Protein AF-A0A0R2K0G3-F1 (afdb_monomer_lite)

pLDDT: mean 88.01, std 10.02, range [44.91, 94.56]

InterPro domains:
  IPR059218 LBP_cg2779-like [NF040507] (2-59)

Structure (mmCIF, N/CA/C/O backbone):
data_AF-A0A0R2K0G3-F1
#
_entry.id   AF-A0A0R2K0G3-F1
#
loop_
_atom_site.group_PDB
_atom_site.id
_atom_site.type_symbol
_atom_site.label_atom_id
_atom_site.label_alt_id
_atom_site.label_comp_id
_atom_site.label_asym_id
_atom_site.label_entity_id
_atom_site.label_seq_id
_atom_site.pdbx_PDB_ins_code
_atom_site.Cartn_x
_atom_site.Cartn_y
_atom_site.Cartn_z
_atom_site.occupancy
_atom_site.B_iso_or_equiv
_atom_site.auth_seq_id
_atom_site.auth_comp_id
_atom_site.auth_asym_id
_atom_site.auth_atom_id
_atom_site.pdbx_PDB_model_num
ATOM 1 N N . MET A 1 1 ? 14.675 11.342 -7.728 1.00 44.91 1 MET A N 1
ATOM 2 C CA . MET A 1 1 ? 13.868 10.755 -6.637 1.00 44.91 1 MET A CA 1
ATOM 3 C C . MET A 1 1 ? 13.203 9.518 -7.209 1.00 44.91 1 MET A C 1
ATOM 5 O O . MET A 1 1 ? 12.450 9.680 -8.157 1.00 44.91 1 MET A O 1
ATOM 9 N N . ASN A 1 2 ? 13.567 8.323 -6.735 1.00 58.62 2 ASN A N 1
ATOM 10 C CA . ASN A 1 2 ? 13.077 7.049 -7.268 1.00 58.62 2 ASN A CA 1
ATOM 11 C C . ASN A 1 2 ? 11.551 6.954 -7.141 1.00 58.62 2 ASN A C 1
ATOM 13 O O . ASN A 1 2 ? 11.018 7.106 -6.045 1.00 58.62 2 ASN A O 1
ATOM 17 N N . ASP A 1 3 ? 10.857 6.640 -8.233 1.00 63.19 3 ASP A N 1
ATOM 18 C CA . ASP A 1 3 ? 9.404 6.417 -8.253 1.00 63.19 3 ASP A CA 1
ATOM 19 C C . ASP A 1 3 ? 8.951 5.302 -7.287 1.00 63.19 3 ASP A C 1
ATOM 21 O O . ASP A 1 3 ? 7.836 5.337 -6.772 1.00 63.19 3 ASP A O 1
ATOM 25 N N . LEU A 1 4 ? 9.857 4.376 -6.948 1.00 68.50 4 LEU A N 1
ATOM 26 C CA . LEU A 1 4 ? 9.677 3.352 -5.910 1.00 68.50 4 LEU A CA 1
ATOM 27 C C . LEU A 1 4 ? 9.363 3.941 -4.536 1.00 68.50 4 LEU A C 1
ATOM 29 O O . LEU A 1 4 ? 8.478 3.456 -3.834 1.00 68.50 4 LEU A O 1
ATOM 33 N N . THR A 1 5 ? 10.069 5.010 -4.173 1.00 77.00 5 THR A N 1
ATOM 34 C CA . THR A 1 5 ? 9.908 5.654 -2.872 1.00 77.00 5 THR A CA 1
ATOM 35 C C . THR A 1 5 ? 8.547 6.337 -2.785 1.00 77.00 5 THR A C 1
ATOM 37 O O . THR A 1 5 ? 7.883 6.220 -1.764 1.00 77.00 5 THR A O 1
ATOM 40 N N . LYS A 1 6 ? 8.071 6.938 -3.884 1.00 85.19 6 LYS A N 1
ATOM 41 C CA . LYS A 1 6 ? 6.740 7.558 -3.933 1.00 85.19 6 LYS A CA 1
ATOM 42 C C . LYS A 1 6 ? 5.621 6.539 -3.740 1.00 85.19 6 LYS A C 1
ATOM 44 O O . LYS A 1 6 ? 4.750 6.760 -2.910 1.00 85.19 6 LYS A O 1
ATOM 49 N N . LEU A 1 7 ? 5.671 5.410 -4.451 1.00 87.06 7 LEU A N 1
ATOM 50 C CA . LEU A 1 7 ? 4.647 4.373 -4.314 1.00 87.06 7 LEU A CA 1
ATOM 51 C C . LEU A 1 7 ? 4.623 3.788 -2.894 1.00 87.06 7 LEU A C 1
ATOM 53 O O . LEU A 1 7 ? 3.554 3.577 -2.329 1.00 87.06 7 LEU A O 1
ATOM 57 N N . ALA A 1 8 ? 5.797 3.550 -2.302 1.00 90.31 8 ALA A N 1
ATOM 58 C CA . ALA A 1 8 ? 5.906 3.106 -0.916 1.00 90.31 8 ALA A CA 1
ATOM 59 C C . ALA A 1 8 ? 5.255 4.104 0.058 1.00 90.31 8 ALA A C 1
ATOM 61 O O . ALA A 1 8 ? 4.488 3.698 0.933 1.00 90.31 8 ALA A O 1
ATOM 62 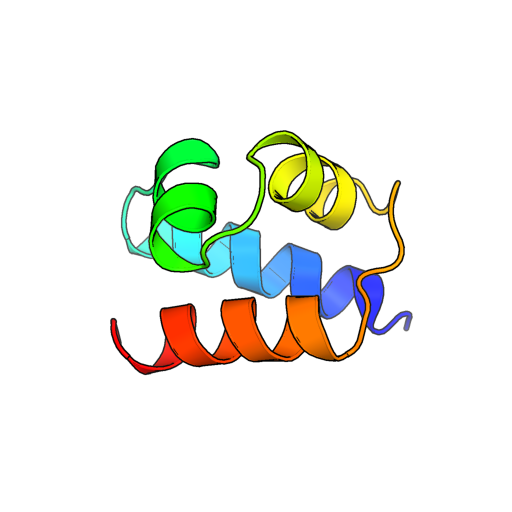N N . GLU A 1 9 ? 5.524 5.401 -0.110 1.00 91.25 9 GLU A N 1
ATOM 63 C CA . GLU A 1 9 ? 4.920 6.463 0.699 1.00 91.25 9 GLU A CA 1
ATOM 64 C C . GLU A 1 9 ? 3.397 6.541 0.519 1.00 91.25 9 GLU A C 1
ATOM 66 O O . GLU A 1 9 ? 2.679 6.673 1.511 1.00 91.25 9 GLU A O 1
ATOM 71 N N . GLU A 1 10 ? 2.890 6.396 -0.708 1.00 91.19 10 GLU A N 1
ATOM 72 C CA . GLU A 1 10 ? 1.450 6.372 -0.986 1.00 91.19 10 GLU A CA 1
ATOM 73 C C . GLU A 1 10 ? 0.754 5.190 -0.305 1.00 91.19 10 GLU A C 1
ATOM 75 O O . GLU A 1 10 ? -0.260 5.387 0.365 1.00 91.19 10 GLU A O 1
ATOM 80 N N . ILE A 1 11 ? 1.327 3.983 -0.393 1.00 91.06 11 ILE A N 1
ATOM 81 C CA . ILE A 1 11 ? 0.783 2.787 0.269 1.00 91.06 11 ILE A CA 1
ATOM 82 C C . ILE A 1 11 ? 0.746 2.989 1.786 1.00 91.06 11 ILE A C 1
ATOM 84 O O . ILE A 1 11 ? -0.287 2.758 2.411 1.00 91.06 11 ILE A O 1
ATOM 88 N N . VAL A 1 12 ? 1.850 3.446 2.389 1.00 92.44 12 VAL A N 1
ATOM 89 C CA . VAL A 1 12 ? 1.927 3.682 3.842 1.00 92.44 12 VAL A CA 1
ATOM 90 C C . VAL A 1 12 ? 0.940 4.766 4.277 1.00 92.44 12 VAL A C 1
ATOM 92 O O . VAL A 1 12 ? 0.289 4.631 5.315 1.00 92.44 12 VAL A O 1
ATOM 95 N N . GLY A 1 13 ? 0.817 5.844 3.502 1.00 92.94 13 GLY A N 1
ATOM 96 C CA . GLY A 1 13 ? -0.128 6.924 3.769 1.00 92.94 13 GLY A CA 1
ATOM 97 C C . GLY A 1 13 ? -1.576 6.448 3.700 1.00 92.94 13 GLY A C 1
ATOM 98 O O . GLY A 1 13 ? -2.367 6.749 4.594 1.00 92.94 13 GLY A O 1
ATOM 99 N N . TYR A 1 14 ? -1.905 5.654 2.683 1.00 92.25 14 TYR A N 1
ATOM 100 C CA . TYR A 1 14 ? -3.226 5.062 2.515 1.00 92.25 14 TYR A CA 1
ATOM 101 C C . TYR A 1 14 ? -3.563 4.094 3.658 1.00 92.25 14 TYR A C 1
ATOM 103 O O . TYR A 1 14 ? -4.621 4.219 4.273 1.00 92.25 14 TYR A O 1
ATOM 111 N N . GLN A 1 15 ? -2.625 3.210 4.019 1.00 93.00 15 GLN A N 1
ATOM 112 C CA . GLN A 1 15 ? -2.759 2.300 5.160 1.00 93.00 15 GLN A CA 1
ATOM 113 C C . GLN A 1 15 ? -3.051 3.047 6.459 1.00 93.00 15 GLN A C 1
ATOM 115 O O . GLN A 1 15 ? -4.010 2.725 7.149 1.00 93.00 15 GLN A O 1
ATOM 120 N N . LYS A 1 16 ? -2.277 4.093 6.766 1.00 93.75 16 LYS A N 1
ATOM 121 C CA . LYS A 1 16 ? -2.499 4.905 7.971 1.00 93.75 16 LYS A CA 1
ATOM 122 C C . LYS A 1 16 ? -3.829 5.650 7.952 1.00 93.75 16 LYS A C 1
ATOM 124 O O . LYS A 1 16 ? -4.463 5.778 8.991 1.00 93.75 16 LYS A O 1
ATOM 129 N N . LYS A 1 17 ? -4.237 6.178 6.797 1.00 93.44 17 LYS A N 1
ATOM 130 C CA . LYS A 1 17 ? -5.476 6.956 6.671 1.00 93.44 17 LYS A CA 1
ATOM 131 C C . LYS A 1 17 ? -6.724 6.086 6.859 1.00 93.44 17 LYS A C 1
ATOM 133 O O . LYS A 1 17 ? -7.713 6.577 7.393 1.00 93.44 17 LYS A O 1
ATOM 138 N N . HIS A 1 18 ? -6.676 4.834 6.411 1.00 90.88 18 HIS A N 1
ATOM 139 C CA . HIS A 1 18 ? -7.814 3.911 6.428 1.00 90.88 18 HIS A CA 1
ATOM 140 C C . HIS A 1 18 ? -7.693 2.806 7.498 1.00 90.88 18 HIS A C 1
ATOM 142 O O . HIS A 1 18 ? -8.524 1.906 7.518 1.00 90.88 18 HIS A O 1
ATOM 148 N N . ASP A 1 19 ? -6.686 2.883 8.378 1.00 93.50 19 ASP A N 1
ATOM 149 C CA . ASP A 1 19 ? -6.369 1.881 9.413 1.00 93.50 19 ASP A CA 1
ATOM 150 C C . ASP A 1 19 ? -6.217 0.451 8.847 1.00 93.50 19 ASP A C 1
ATOM 152 O O . ASP A 1 19 ? -6.733 -0.526 9.380 1.00 93.50 19 ASP A O 1
ATOM 156 N N . LEU A 1 20 ? -5.523 0.333 7.710 1.00 93.50 20 LEU A N 1
ATOM 157 C CA . LEU A 1 20 ? -5.343 -0.925 6.981 1.00 93.50 20 LEU A CA 1
ATOM 158 C C . LEU A 1 20 ? -3.974 -1.548 7.240 1.00 93.50 20 LEU A C 1
ATOM 160 O O . LEU A 1 20 ? -2.956 -0.859 7.350 1.00 93.50 20 LEU A O 1
ATOM 164 N N . THR A 1 21 ? -3.932 -2.877 7.226 1.00 93.75 21 THR A N 1
ATOM 165 C CA . THR A 1 21 ? -2.690 -3.649 7.289 1.00 93.75 21 THR A CA 1
ATOM 166 C C . THR A 1 21 ? -2.138 -3.969 5.895 1.00 93.75 21 THR A C 1
ATOM 168 O O . THR A 1 21 ? -2.761 -3.719 4.859 1.00 93.75 21 THR A O 1
ATOM 171 N N . ASP A 1 22 ? -0.943 -4.563 5.843 1.00 92.44 22 ASP A N 1
ATOM 172 C CA . ASP A 1 22 ? -0.390 -5.118 4.599 1.00 92.44 22 ASP A CA 1
ATOM 173 C C . ASP A 1 22 ? -1.264 -6.215 4.010 1.00 92.44 22 ASP A C 1
ATOM 175 O O . ASP A 1 22 ? -1.357 -6.326 2.790 1.00 92.44 22 ASP A O 1
ATOM 179 N N . ALA A 1 23 ? -1.926 -6.994 4.869 1.00 94.06 23 ALA A N 1
ATOM 180 C CA . ALA A 1 23 ? -2.834 -8.043 4.443 1.00 94.06 23 ALA A CA 1
ATOM 181 C C . ALA A 1 23 ? -4.092 -7.468 3.783 1.00 94.06 23 ALA A C 1
ATOM 183 O O . ALA A 1 23 ? -4.506 -7.980 2.747 1.00 94.06 23 ALA A O 1
ATOM 184 N N . ASP A 1 24 ? -4.646 -6.376 4.315 1.00 93.88 24 ASP A N 1
ATOM 185 C CA . ASP A 1 24 ? -5.836 -5.727 3.749 1.00 93.88 24 ASP A CA 1
ATOM 186 C C . ASP A 1 24 ? -5.555 -5.133 2.364 1.00 93.88 24 ASP A C 1
ATOM 188 O O . ASP A 1 24 ? -6.309 -5.351 1.414 1.00 93.88 24 ASP A O 1
ATOM 192 N N . VAL A 1 25 ? -4.424 -4.434 2.218 1.00 92.81 25 VAL A N 1
ATOM 193 C CA . VAL A 1 25 ? -4.010 -3.870 0.924 1.00 92.81 25 V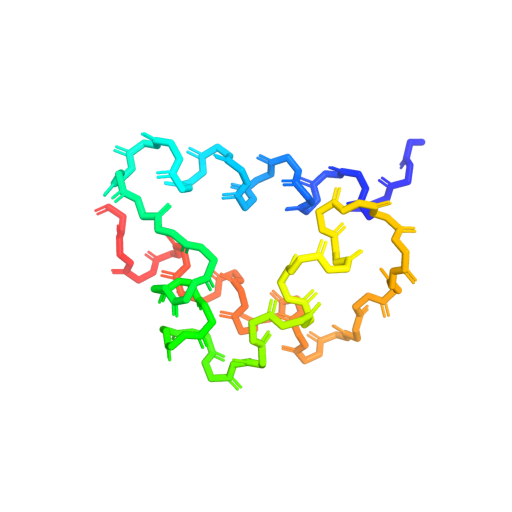AL A CA 1
ATOM 194 C C . VAL A 1 25 ? -3.683 -4.982 -0.071 1.00 92.81 25 VAL A C 1
ATOM 196 O O . VAL A 1 25 ? -4.085 -4.913 -1.232 1.00 92.81 25 VAL A O 1
ATOM 199 N N . ALA A 1 26 ? -2.980 -6.027 0.363 1.00 94.56 26 ALA A N 1
ATOM 200 C CA . ALA A 1 26 ? -2.684 -7.190 -0.468 1.00 94.56 26 ALA A CA 1
ATOM 201 C C . ALA A 1 26 ? -3.967 -7.866 -0.971 1.00 94.56 26 ALA A C 1
ATOM 203 O O . ALA A 1 26 ? -4.094 -8.149 -2.164 1.00 94.56 26 ALA A O 1
ATOM 204 N N . PHE A 1 27 ? -4.948 -8.041 -0.083 1.00 93.06 27 PHE A N 1
ATOM 205 C CA . PHE A 1 27 ? -6.251 -8.596 -0.421 1.00 93.06 27 PHE A CA 1
ATOM 206 C C . PHE A 1 27 ? -6.975 -7.738 -1.466 1.00 93.06 27 PHE A C 1
ATOM 208 O O . PHE A 1 27 ? -7.374 -8.251 -2.509 1.00 93.06 27 PHE A O 1
ATOM 215 N N . GLY A 1 28 ? -7.068 -6.423 -1.244 1.00 91.19 28 GLY A N 1
ATOM 216 C CA . GLY A 1 28 ? -7.757 -5.505 -2.156 1.00 91.19 28 GLY A CA 1
ATOM 217 C C . GLY A 1 28 ? -7.073 -5.308 -3.514 1.00 91.19 28 GLY A C 1
ATOM 218 O O . GLY A 1 28 ? -7.733 -5.046 -4.518 1.00 91.19 28 GLY A O 1
ATOM 219 N N . THR A 1 29 ? -5.753 -5.472 -3.573 1.00 92.56 29 THR A N 1
ATOM 220 C CA . THR A 1 29 ? -4.967 -5.347 -4.813 1.00 92.56 29 THR A CA 1
ATOM 221 C C . T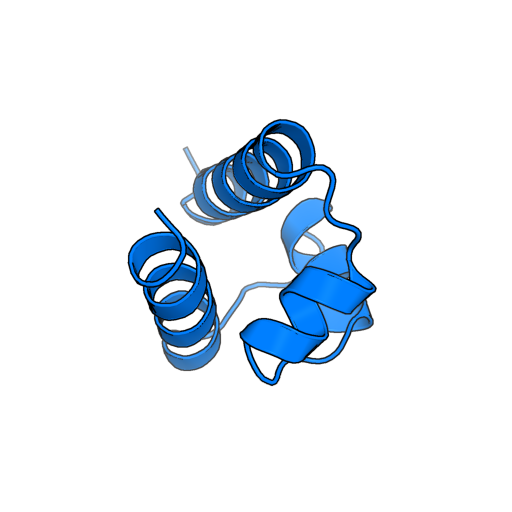HR A 1 29 ? -4.788 -6.673 -5.552 1.00 92.56 29 THR A C 1
ATOM 223 O O . THR A 1 29 ? -4.243 -6.686 -6.657 1.00 92.56 29 THR A O 1
ATOM 226 N N . HIS A 1 30 ? -5.238 -7.795 -4.977 1.00 93.44 30 HIS A N 1
ATOM 227 C CA . HIS A 1 30 ? -4.905 -9.146 -5.439 1.00 93.44 30 HIS A CA 1
ATOM 228 C C . HIS A 1 30 ? -3.388 -9.350 -5.614 1.00 93.44 30 HIS A C 1
ATOM 230 O O . HIS A 1 30 ? -2.932 -9.936 -6.602 1.00 93.44 30 HIS A O 1
ATOM 236 N N . LEU A 1 31 ? -2.607 -8.826 -4.670 1.00 93.25 31 LEU A N 1
ATOM 237 C CA . LEU A 1 31 ? -1.163 -9.021 -4.570 1.00 93.25 31 LEU A CA 1
ATOM 238 C C . LEU A 1 31 ? -0.839 -9.840 -3.321 1.00 93.25 31 LEU A C 1
ATOM 240 O O . LEU A 1 31 ? -1.642 -9.963 -2.402 1.00 93.25 31 LEU A O 1
ATOM 244 N N . SER A 1 32 ? 0.358 -10.415 -3.268 1.00 94.44 32 SER A N 1
ATOM 245 C CA . SER A 1 32 ? 0.835 -11.086 -2.058 1.00 94.44 32 SER A CA 1
ATOM 246 C C . SER A 1 32 ? 1.208 -10.062 -0.984 1.00 94.44 32 SER A C 1
ATOM 248 O O . SER A 1 32 ? 1.779 -9.015 -1.292 1.00 94.44 32 SER A O 1
ATOM 250 N N . VAL A 1 33 ? 0.986 -10.400 0.288 1.00 94.50 33 VAL A N 1
ATOM 251 C CA . VAL A 1 33 ? 1.394 -9.566 1.438 1.00 94.50 33 VAL A CA 1
ATOM 252 C C . VAL A 1 33 ? 2.887 -9.236 1.384 1.00 94.50 33 VAL A C 1
ATOM 254 O O . VAL A 1 33 ? 3.287 -8.090 1.570 1.00 94.50 33 VAL A O 1
ATOM 257 N N . GLU A 1 34 ? 3.709 -10.224 1.028 1.00 94.44 34 GLU A N 1
ATOM 258 C CA . GLU A 1 34 ? 5.155 -10.059 0.859 1.00 94.44 34 GLU A CA 1
ATOM 259 C C . GLU A 1 34 ? 5.507 -9.041 -0.230 1.00 94.44 34 GLU A C 1
ATOM 261 O O . GLU A 1 34 ? 6.452 -8.276 -0.067 1.00 94.44 34 GLU A O 1
ATOM 266 N N . LYS A 1 35 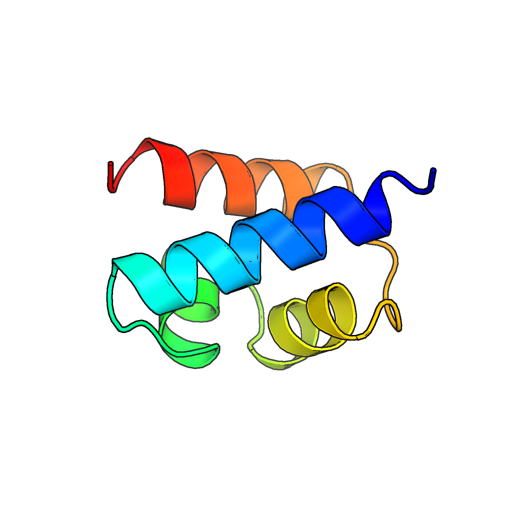? 4.730 -8.966 -1.322 1.00 92.81 35 LYS A N 1
ATOM 267 C CA . LYS A 1 35 ? 4.940 -7.950 -2.361 1.00 92.81 35 LYS A CA 1
ATOM 268 C C . LYS A 1 35 ? 4.691 -6.551 -1.810 1.00 92.81 35 LYS A C 1
ATOM 270 O O . LYS A 1 35 ? 5.540 -5.686 -1.996 1.00 92.81 35 LYS A O 1
ATOM 275 N N . ILE A 1 36 ? 3.577 -6.339 -1.107 1.00 93.19 36 ILE A N 1
ATOM 276 C CA . ILE A 1 36 ? 3.271 -5.043 -0.483 1.00 93.19 36 ILE A CA 1
ATOM 277 C C . ILE A 1 36 ? 4.381 -4.657 0.498 1.00 93.19 36 ILE A C 1
ATOM 279 O O . ILE A 1 36 ? 4.909 -3.548 0.429 1.00 93.19 36 ILE A O 1
ATOM 283 N N . HIS A 1 37 ? 4.811 -5.596 1.345 1.00 93.12 37 HIS A N 1
ATOM 284 C CA . HIS A 1 37 ? 5.910 -5.368 2.275 1.00 93.12 37 HIS A CA 1
ATOM 285 C C . HIS A 1 37 ? 7.210 -4.985 1.551 1.00 93.12 37 HIS A C 1
ATOM 287 O O . HIS A 1 37 ? 7.807 -3.957 1.868 1.00 93.12 37 HIS A O 1
ATOM 293 N N . ASN A 1 38 ? 7.611 -5.751 0.532 1.00 93.00 38 ASN A N 1
ATOM 294 C CA . ASN A 1 38 ? 8.847 -5.530 -0.218 1.00 93.00 38 ASN A CA 1
ATOM 295 C C . ASN A 1 38 ? 8.859 -4.199 -0.980 1.00 93.00 38 ASN A C 1
ATOM 297 O O . ASN A 1 38 ? 9.911 -3.564 -1.068 1.00 93.00 38 ASN A O 1
ATOM 301 N N . ILE A 1 39 ? 7.709 -3.751 -1.496 1.00 90.69 39 ILE A N 1
ATOM 302 C CA . ILE A 1 39 ? 7.568 -2.427 -2.121 1.00 90.69 39 ILE A CA 1
ATOM 303 C C . ILE A 1 39 ? 7.826 -1.333 -1.081 1.00 90.69 39 ILE A C 1
ATOM 305 O O . ILE A 1 39 ? 8.620 -0.428 -1.332 1.00 90.69 39 ILE A O 1
ATOM 309 N N . LYS A 1 40 ? 7.233 -1.442 0.117 1.00 89.38 40 LYS A N 1
ATOM 310 C CA . LYS A 1 40 ? 7.407 -0.443 1.186 1.00 89.38 40 LYS A CA 1
ATOM 311 C C . LYS A 1 40 ? 8.856 -0.297 1.642 1.00 89.38 40 LYS A C 1
ATOM 313 O O . LYS A 1 40 ? 9.321 0.816 1.872 1.00 89.38 40 LYS A O 1
ATOM 318 N N . ILE A 1 41 ? 9.584 -1.408 1.749 1.00 90.19 41 ILE A N 1
ATOM 319 C CA . ILE A 1 41 ? 11.000 -1.396 2.148 1.00 90.19 41 ILE A CA 1
ATOM 320 C C . ILE A 1 41 ? 11.957 -1.173 0.965 1.0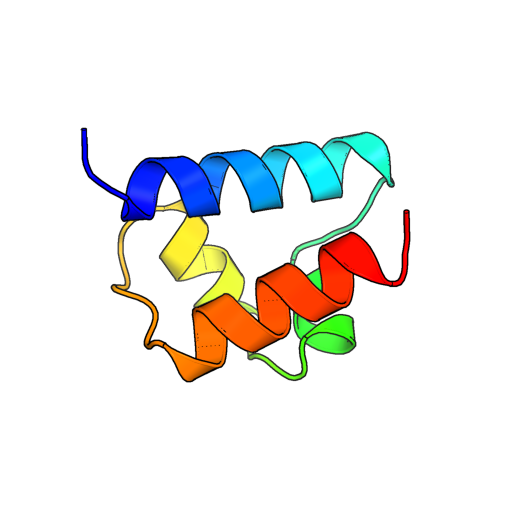0 90.19 41 ILE A C 1
ATOM 322 O O . ILE A 1 41 ? 13.165 -1.302 1.135 1.00 90.19 41 ILE A O 1
ATOM 326 N N . ASN A 1 42 ? 11.441 -0.837 -0.227 1.00 84.81 42 ASN A N 1
ATOM 327 C CA . ASN A 1 42 ? 12.219 -0.651 -1.461 1.00 84.81 42 ASN A CA 1
ATOM 328 C C . ASN A 1 42 ? 13.094 -1.878 -1.827 1.00 84.81 42 ASN A C 1
ATOM 330 O O . ASN A 1 42 ? 14.103 -1.747 -2.515 1.00 84.81 42 ASN A O 1
ATOM 334 N N . SER A 1 43 ? 12.698 -3.075 -1.381 1.00 86.94 43 SER A N 1
ATOM 335 C CA . SER A 1 43 ? 13.378 -4.357 -1.640 1.00 86.94 43 SER A CA 1
ATOM 336 C C . SER A 1 43 ? 12.860 -5.047 -2.911 1.00 86.94 43 SER A C 1
ATOM 338 O O . SER A 1 43 ? 13.413 -6.039 -3.379 1.00 86.94 43 SER A O 1
ATOM 340 N N . TYR A 1 44 ? 11.793 -4.512 -3.509 1.00 86.50 44 TYR A N 1
ATOM 341 C CA . TYR A 1 44 ? 11.231 -4.985 -4.769 1.00 86.50 44 TYR A CA 1
ATOM 342 C C . TYR A 1 44 ? 10.912 -3.816 -5.698 1.00 86.50 44 TYR A C 1
ATOM 344 O O . TYR A 1 44 ? 10.404 -2.783 -5.264 1.00 86.50 44 TYR A O 1
ATOM 352 N N . THR A 1 45 ? 11.193 -4.004 -6.988 1.00 86.94 45 THR A N 1
ATOM 353 C CA . THR A 1 45 ? 10.768 -3.086 -8.049 1.00 86.94 45 THR A CA 1
ATOM 354 C C . THR A 1 45 ? 9.426 -3.596 -8.588 1.00 86.94 45 THR A C 1
ATOM 356 O O . THR A 1 45 ? 9.420 -4.631 -9.258 1.00 86.94 45 THR A O 1
ATOM 359 N N . PRO A 1 46 ? 8.294 -2.933 -8.284 1.00 86.75 46 PRO A N 1
ATOM 360 C CA . PRO A 1 46 ? 6.987 -3.341 -8.756 1.00 86.75 46 PRO A CA 1
ATOM 361 C C . PRO A 1 46 ? 6.895 -3.210 -10.269 1.00 86.75 46 PRO A C 1
ATOM 363 O O . PRO A 1 46 ? 7.420 -2.274 -10.875 1.00 86.75 46 PRO A O 1
ATOM 366 N N . THR A 1 47 ? 6.215 -4.173 -10.879 1.00 91.31 47 THR A N 1
ATOM 367 C CA . THR A 1 47 ? 5.921 -4.139 -12.308 1.00 91.31 47 THR A CA 1
ATOM 368 C C . THR A 1 47 ? 4.800 -3.141 -12.597 1.00 91.31 47 THR A C 1
ATOM 370 O O . THR A 1 47 ? 4.077 -2.713 -11.697 1.00 91.31 47 THR A O 1
ATOM 373 N N . ALA A 1 48 ? 4.606 -2.796 -13.872 1.00 90.38 48 ALA A N 1
ATOM 374 C CA . ALA A 1 48 ? 3.499 -1.931 -14.281 1.00 90.38 48 ALA A CA 1
ATOM 375 C C . ALA A 1 48 ? 2.122 -2.476 -13.839 1.00 90.38 48 ALA A C 1
ATOM 377 O O . ALA A 1 48 ? 1.247 -1.692 -13.478 1.00 90.38 48 ALA A O 1
ATOM 378 N N . ASP A 1 49 ? 1.950 -3.803 -13.808 1.00 91.06 49 ASP A N 1
ATOM 379 C CA . ASP A 1 49 ? 0.723 -4.452 -13.326 1.00 91.06 49 ASP A CA 1
ATOM 380 C C . ASP A 1 49 ? 0.527 -4.252 -11.815 1.00 91.06 49 ASP A C 1
ATOM 382 O O . ASP A 1 49 ? -0.560 -3.868 -11.384 1.00 91.06 49 ASP A O 1
ATOM 386 N N . ASP A 1 50 ? 1.587 -4.421 -11.013 1.00 90.94 50 ASP A N 1
ATOM 387 C CA . ASP A 1 50 ? 1.533 -4.182 -9.564 1.00 90.94 50 ASP A CA 1
ATOM 388 C C . ASP A 1 50 ? 1.140 -2.725 -9.269 1.00 90.94 50 ASP A C 1
ATOM 390 O O . ASP A 1 50 ? 0.229 -2.466 -8.480 1.00 90.94 50 ASP A O 1
ATOM 394 N N . ILE A 1 51 ? 1.784 -1.769 -9.953 1.00 91.50 51 ILE A N 1
ATOM 395 C CA . ILE A 1 51 ? 1.514 -0.332 -9.798 1.00 91.50 51 ILE A CA 1
ATOM 396 C C . ILE A 1 51 ? 0.059 -0.016 -10.152 1.00 91.50 51 ILE A C 1
ATOM 398 O O . ILE A 1 51 ? -0.599 0.735 -9.428 1.00 91.50 51 ILE A O 1
ATOM 402 N N . GLN A 1 52 ? -0.451 -0.592 -11.244 1.00 92.81 52 GLN A N 1
ATOM 403 C CA . GLN A 1 52 ? -1.823 -0.377 -11.695 1.00 92.81 52 GLN A CA 1
ATOM 404 C C . GLN A 1 52 ? -2.843 -0.923 -10.690 1.00 92.81 52 GLN A C 1
ATOM 406 O O . GLN A 1 52 ? -3.809 -0.233 -10.370 1.00 92.81 52 GLN A O 1
ATOM 411 N N . ARG A 1 53 ? -2.631 -2.132 -10.157 1.00 92.94 53 ARG A N 1
ATOM 412 C CA . ARG A 1 53 ? -3.520 -2.736 -9.149 1.00 92.94 53 ARG A CA 1
ATOM 413 C C . ARG A 1 53 ? -3.569 -1.917 -7.866 1.00 92.94 53 ARG A C 1
ATOM 415 O O . ARG A 1 53 ? -4.655 -1.650 -7.359 1.00 92.94 53 ARG A O 1
ATOM 422 N N . ILE A 1 54 ? -2.405 -1.485 -7.379 1.00 91.56 54 ILE A N 1
ATOM 423 C CA . ILE A 1 54 ? -2.282 -0.655 -6.175 1.00 91.56 54 ILE A CA 1
ATOM 424 C C . ILE A 1 54 ? -2.993 0.686 -6.375 1.00 91.56 54 ILE A C 1
ATOM 426 O O . ILE A 1 54 ? -3.820 1.072 -5.551 1.00 91.56 54 ILE A O 1
ATOM 430 N N . ASN A 1 55 ? -2.749 1.361 -7.501 1.00 91.69 55 ASN A N 1
ATOM 431 C CA . ASN A 1 55 ? -3.418 2.624 -7.821 1.00 91.69 55 ASN A CA 1
ATOM 432 C C . ASN A 1 55 ? -4.937 2.473 -7.952 1.00 91.69 55 ASN A C 1
ATOM 434 O O . ASN A 1 55 ? -5.678 3.298 -7.419 1.00 91.69 55 ASN A O 1
ATOM 438 N N . ASN A 1 56 ? -5.410 1.428 -8.635 1.00 91.75 56 ASN A N 1
ATOM 439 C CA . ASN A 1 56 ? -6.841 1.177 -8.784 1.00 91.75 56 ASN A CA 1
ATOM 440 C C . ASN A 1 56 ? -7.509 0.963 -7.425 1.00 91.75 56 ASN A C 1
ATOM 442 O O . ASN A 1 56 ? -8.526 1.590 -7.152 1.00 91.75 56 ASN A O 1
ATOM 446 N N . TYR A 1 57 ? -6.905 0.152 -6.555 1.00 90.81 57 TYR A N 1
ATOM 447 C CA . TYR A 1 57 ? -7.425 -0.094 -5.213 1.00 90.81 57 TYR A CA 1
ATOM 448 C C . TYR A 1 57 ? -7.528 1.191 -4.376 1.00 90.81 57 TYR A C 1
ATOM 450 O O . TYR A 1 57 ? -8.591 1.480 -3.824 1.00 90.81 57 TYR A O 1
ATOM 458 N N . MET A 1 58 ? -6.461 1.99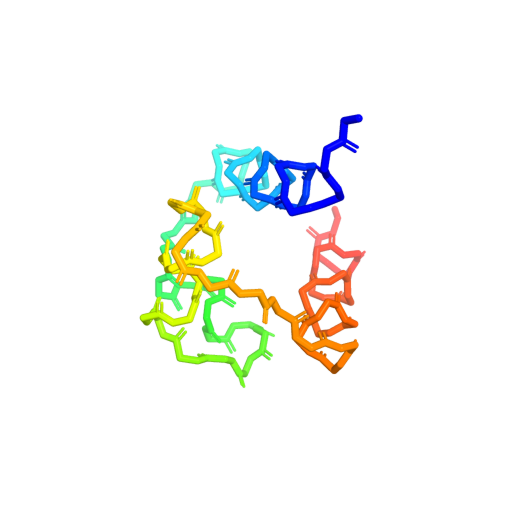9 -4.337 1.00 89.06 58 MET A N 1
ATOM 459 C CA . MET A 1 58 ? -6.443 3.265 -3.587 1.00 89.06 58 MET A CA 1
ATOM 460 C C . MET A 1 58 ? -7.423 4.305 -4.152 1.00 89.06 58 MET A C 1
ATOM 462 O O . MET A 1 58 ? -7.914 5.160 -3.417 1.00 89.06 58 MET A O 1
ATOM 466 N N . ARG A 1 59 ? -7.706 4.257 -5.460 1.00 87.62 59 ARG A N 1
ATOM 467 C CA . ARG A 1 59 ? -8.649 5.168 -6.122 1.00 87.62 59 ARG A CA 1
ATOM 468 C C . ARG A 1 59 ? -10.108 4.769 -5.914 1.00 87.62 59 ARG A C 1
ATOM 470 O O . ARG A 1 59 ? -10.947 5.658 -5.797 1.00 87.62 59 ARG A O 1
ATOM 477 N N . ASP A 1 60 ? -10.398 3.472 -5.906 1.00 81.75 60 ASP A N 1
ATOM 478 C CA . ASP A 1 60 ? -11.754 2.928 -5.757 1.00 81.75 60 ASP A CA 1
ATOM 479 C C . ASP A 1 60 ? -12.294 3.100 -4.325 1.00 81.75 60 ASP A C 1
ATOM 481 O O . ASP A 1 60 ? -13.483 3.316 -4.121 1.00 81.75 60 ASP A O 1
ATOM 485 N N . ASN A 1 61 ? -11.400 3.115 -3.333 1.00 68.00 61 ASN A N 1
ATOM 486 C CA . ASN A 1 61 ? -11.731 3.172 -1.906 1.00 68.00 61 ASN A CA 1
ATOM 487 C C . ASN A 1 61 ? -11.503 4.571 -1.278 1.00 68.00 61 ASN A C 1
ATOM 489 O O . ASN A 1 61 ? -11.094 4.686 -0.120 1.00 68.00 61 ASN A O 1
ATOM 493 N N . LYS A 1 62 ? -11.714 5.642 -2.056 1.00 56.59 62 LYS A N 1
ATOM 494 C CA . LYS A 1 62 ? -11.381 7.029 -1.676 1.00 56.59 62 LYS A CA 1
ATOM 495 C C . LYS A 1 62 ? -12.289 7.640 -0.605 1.00 56.59 62 LYS A C 1
ATOM 497 O O . LYS A 1 62 ? -13.525 7.554 -0.757 1.00 56.59 62 LYS A O 1
#

Secondary structure (DSSP, 8-state):
--HHHHHHHHHHHHHHHHT--HHHHHHHHT--HHHHHHHHTT-S---HHHHHHHHHHHHHT-

Organism: NCBI:txid319653

Sequence (62 aa):
MNDLTKLAEEIVGYQKKHDLTDADVAFGTHLSVEKIHNIKINSYTPTADDIQRINNYMRDNK

Foldseek 3Di:
DDPLQVLLVVLVVLCVVVVHDLVRLCVQLVHDSVVNVCSNVVVDDDDPSSSVSSVVSSVVVD

Radius of gyration: 10.31 Å; chains: 1; bounding box: 26×22×24 Å